Protein AF-A0A356KMZ0-F1 (afdb_monomer_lite)

Radius of gyration: 22.32 Å; chains: 1; bounding box: 74×31×69 Å

Structure (mmCIF, N/CA/C/O backbone):
data_AF-A0A356KMZ0-F1
#
_entry.id   AF-A0A356KMZ0-F1
#
loop_
_atom_site.group_PDB
_atom_site.id
_atom_site.type_symbol
_atom_site.label_atom_id
_atom_site.label_alt_id
_atom_site.label_comp_id
_atom_site.label_asym_id
_atom_site.label_entity_id
_atom_site.label_seq_id
_atom_site.pdbx_PDB_ins_code
_atom_site.Cartn_x
_atom_site.Cartn_y
_atom_site.Cartn_z
_atom_site.occupancy
_atom_site.B_iso_or_equiv
_atom_site.auth_seq_id
_atom_site.auth_comp_id
_atom_site.auth_asym_id
_atom_site.auth_atom_id
_atom_site.pdbx_PDB_model_num
ATOM 1 N N . MET A 1 1 ? -48.718 5.176 33.349 1.00 47.53 1 MET A N 1
ATOM 2 C CA . MET A 1 1 ? -47.571 4.365 32.893 1.00 47.53 1 MET A CA 1
ATOM 3 C C . MET A 1 1 ? -46.802 5.209 31.889 1.00 47.53 1 MET A C 1
ATOM 5 O O . MET A 1 1 ? -47.326 5.460 30.815 1.00 47.53 1 MET A O 1
ATOM 9 N N . GLN A 1 2 ? -45.650 5.761 32.278 1.00 50.28 2 GLN A N 1
ATOM 10 C CA . GLN A 1 2 ? -44.749 6.447 31.345 1.00 50.28 2 GLN A CA 1
ATOM 11 C C . GLN A 1 2 ? -44.045 5.371 30.519 1.00 50.28 2 GLN A C 1
ATOM 13 O O . GLN A 1 2 ? -43.411 4.485 31.086 1.00 50.28 2 GLN A O 1
ATOM 18 N N . GLY A 1 3 ? -44.226 5.404 29.199 1.00 49.16 3 GLY A N 1
ATOM 19 C CA . GLY A 1 3 ? -43.496 4.531 28.290 1.00 49.16 3 GLY A CA 1
ATOM 20 C C . GLY A 1 3 ? -42.032 4.945 28.280 1.00 49.16 3 GLY A C 1
ATOM 21 O O . GLY A 1 3 ? -41.705 6.044 27.836 1.00 49.16 3 GLY A O 1
ATOM 22 N N . SER A 1 4 ? -41.161 4.091 28.803 1.00 63.12 4 SER A N 1
ATOM 23 C CA . SER A 1 4 ? -39.720 4.262 28.666 1.00 63.12 4 SER A CA 1
ATOM 24 C C . SER A 1 4 ? -39.361 4.078 27.193 1.00 63.12 4 SER A C 1
ATOM 26 O O . SER A 1 4 ? -39.458 2.972 26.663 1.00 63.12 4 SER A O 1
ATOM 28 N N . ASN A 1 5 ? -38.978 5.159 26.517 1.00 61.22 5 ASN A N 1
ATOM 29 C CA . ASN A 1 5 ? -38.377 5.069 25.192 1.00 61.22 5 ASN A CA 1
ATOM 30 C C . ASN A 1 5 ? -36.976 4.474 25.351 1.00 61.22 5 ASN A C 1
ATOM 32 O O . ASN A 1 5 ? -36.076 5.123 25.882 1.00 61.22 5 ASN A O 1
ATOM 36 N N . PHE A 1 6 ? -36.793 3.233 24.909 1.00 59.88 6 PHE A N 1
ATOM 37 C CA . PHE A 1 6 ? -35.474 2.623 24.815 1.00 59.88 6 PHE A CA 1
ATOM 38 C C . PHE A 1 6 ? -34.784 3.157 23.559 1.00 59.88 6 PHE A C 1
ATOM 40 O O . PHE A 1 6 ? -35.252 2.931 22.443 1.00 59.88 6 PHE A O 1
ATOM 47 N N . ARG A 1 7 ? -33.675 3.880 23.735 1.00 63.09 7 ARG A N 1
ATOM 48 C CA . ARG A 1 7 ? -32.766 4.226 22.641 1.00 63.09 7 ARG A CA 1
ATOM 49 C C . ARG A 1 7 ? -31.729 3.113 22.543 1.00 63.09 7 ARG A C 1
ATOM 51 O O . ARG A 1 7 ? -30.975 2.899 23.485 1.00 63.09 7 ARG A O 1
ATOM 58 N N . VAL A 1 8 ? -31.727 2.386 21.431 1.00 63.72 8 VAL A N 1
ATOM 59 C CA . VAL A 1 8 ? -30.655 1.439 21.110 1.00 63.72 8 VAL A CA 1
ATOM 60 C C . VAL A 1 8 ? -29.561 2.234 20.409 1.00 63.72 8 VAL A C 1
ATOM 62 O O . VAL A 1 8 ? -29.777 2.733 19.306 1.00 63.72 8 VAL A O 1
ATOM 65 N N . GLU A 1 9 ? -28.414 2.395 21.059 1.00 68.88 9 GLU A N 1
ATOM 66 C CA . GLU A 1 9 ? -27.208 2.910 20.413 1.00 68.88 9 GLU A CA 1
ATOM 67 C C . GLU A 1 9 ? -26.403 1.715 19.903 1.00 68.88 9 GLU A C 1
ATOM 69 O O . GLU A 1 9 ? -26.068 0.805 20.660 1.00 68.88 9 GLU A O 1
ATOM 74 N N . VAL A 1 10 ? -26.180 1.672 18.590 1.00 79.25 10 VAL A N 1
ATOM 75 C CA . VAL A 1 10 ? -25.416 0.608 17.934 1.00 79.25 10 VAL A CA 1
ATOM 76 C C . VAL A 1 10 ? -23.978 1.086 17.802 1.00 79.25 10 VAL A C 1
ATOM 78 O O . VAL A 1 10 ? -23.729 2.116 17.175 1.00 79.25 10 VAL A O 1
ATOM 81 N N . ALA A 1 11 ? -23.051 0.341 18.400 1.00 86.81 11 ALA A N 1
ATOM 82 C CA . ALA A 1 1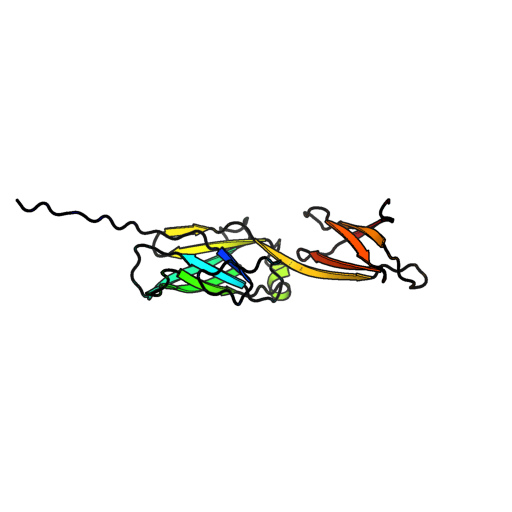1 ? -21.623 0.558 18.230 1.00 86.81 11 ALA A CA 1
ATOM 83 C C . ALA A 1 11 ? -21.159 0.027 16.863 1.00 86.81 11 ALA A C 1
ATOM 85 O O . ALA A 1 11 ? -21.610 -1.033 16.418 1.00 86.81 11 ALA A O 1
ATOM 86 N N . TYR A 1 12 ? -20.283 0.767 16.189 1.00 89.81 12 TYR A N 1
ATOM 87 C CA . TYR A 1 12 ? -19.812 0.450 14.842 1.00 89.81 12 TYR A CA 1
ATOM 88 C C . TYR A 1 12 ? -18.418 1.030 14.584 1.00 89.81 12 TYR A C 1
ATOM 90 O O . TYR A 1 12 ? -18.128 2.156 14.984 1.00 89.81 12 TYR A O 1
ATOM 98 N N . VAL A 1 13 ? -17.593 0.279 13.853 1.00 92.56 13 VAL A N 1
ATOM 99 C CA . VAL A 1 13 ? -16.314 0.731 13.291 1.00 92.56 13 VAL A CA 1
ATOM 100 C C . VAL A 1 13 ? -16.325 0.474 11.788 1.00 92.56 13 VAL A C 1
ATOM 102 O O . VAL A 1 13 ? -16.581 -0.648 11.344 1.00 92.56 13 VAL A O 1
ATOM 105 N N . ALA A 1 14 ? -16.103 1.522 10.998 1.00 93.38 14 ALA A N 1
ATOM 106 C CA . ALA A 1 14 ? -16.048 1.412 9.547 1.00 93.38 14 ALA A CA 1
ATOM 107 C C . ALA A 1 14 ? -14.786 0.671 9.078 1.00 93.38 14 ALA A C 1
ATOM 109 O O . ALA A 1 14 ? -13.798 0.606 9.804 1.00 93.38 14 ALA A O 1
ATOM 110 N N . PRO A 1 15 ? -14.777 0.082 7.873 1.00 95.50 15 PRO A N 1
ATOM 111 C CA . PRO A 1 15 ? -13.532 -0.313 7.222 1.00 95.50 15 PRO A CA 1
ATOM 112 C C . PRO A 1 15 ? -12.576 0.884 7.103 1.00 95.50 15 PRO A C 1
ATOM 114 O O . PRO A 1 15 ? -13.020 1.942 6.645 1.00 95.50 15 PRO A O 1
ATOM 117 N N . PRO A 1 16 ? -11.286 0.741 7.465 1.00 94.75 16 PRO A N 1
ATOM 118 C CA . PRO A 1 16 ? -10.328 1.821 7.295 1.00 94.75 16 PRO A CA 1
ATOM 119 C C . PRO A 1 16 ? -10.172 2.226 5.830 1.00 94.75 16 PRO A C 1
ATOM 121 O O . PRO A 1 16 ? -10.159 1.373 4.936 1.00 94.75 16 PRO A O 1
ATOM 124 N N . ARG A 1 17 ? -10.006 3.525 5.591 1.00 92.56 17 ARG A N 1
ATOM 125 C CA . ARG A 1 17 ? -9.655 4.112 4.295 1.00 92.56 17 ARG A CA 1
ATOM 126 C C . ARG A 1 17 ? -8.192 4.540 4.327 1.00 92.56 17 ARG A C 1
ATOM 128 O O . ARG A 1 17 ? -7.729 5.047 5.342 1.00 92.56 17 ARG A O 1
ATOM 135 N N . VAL A 1 18 ? -7.477 4.324 3.224 1.00 89.94 18 VAL A N 1
ATOM 136 C CA . VAL A 1 18 ? -6.047 4.648 3.091 1.00 89.94 18 VAL A CA 1
ATOM 137 C C . VAL A 1 18 ? -5.864 5.650 1.962 1.00 89.94 18 VAL A C 1
ATOM 139 O O . VAL A 1 18 ? -6.382 5.440 0.863 1.00 89.94 18 VAL A O 1
ATOM 142 N N . THR A 1 19 ? -5.170 6.748 2.244 1.00 88.38 19 THR A N 1
ATOM 143 C CA . THR A 1 19 ? -5.083 7.926 1.372 1.00 88.38 19 THR A CA 1
ATOM 144 C C . THR A 1 19 ? -3.685 8.554 1.475 1.00 88.38 19 THR A C 1
ATOM 146 O O . THR A 1 19 ? -2.939 8.257 2.409 1.00 88.38 19 THR A O 1
ATOM 149 N N . LEU A 1 20 ? -3.287 9.392 0.512 1.00 83.69 20 LEU A N 1
ATOM 150 C CA . LEU A 1 20 ? -2.024 10.141 0.595 1.00 83.69 20 LEU A CA 1
ATOM 151 C C . LEU A 1 20 ? -2.138 11.272 1.626 1.00 83.69 20 LEU A C 1
ATOM 153 O O . LEU A 1 20 ? -3.143 11.983 1.645 1.00 83.69 20 LEU A O 1
ATOM 157 N N . ALA A 1 21 ? -1.105 11.476 2.446 1.00 79.69 21 ALA A N 1
ATOM 158 C CA . ALA A 1 21 ? -1.036 12.625 3.344 1.00 79.69 21 ALA A CA 1
ATOM 159 C C . ALA A 1 21 ? -0.434 13.867 2.637 1.00 79.69 21 ALA A C 1
ATOM 161 O O . ALA A 1 21 ? 0.462 13.724 1.804 1.00 79.69 21 ALA A O 1
ATOM 162 N N . PRO A 1 22 ? -0.864 15.100 2.975 1.00 66.75 22 PRO A N 1
ATOM 163 C CA . PRO A 1 22 ? -1.917 15.426 3.932 1.00 66.75 22 PRO A CA 1
ATOM 164 C C . PRO A 1 22 ? -3.311 15.258 3.307 1.00 66.75 22 PRO A C 1
ATOM 166 O O . PRO A 1 22 ? -3.639 15.915 2.323 1.00 66.75 22 PRO A O 1
ATOM 169 N N . ALA A 1 23 ? -4.147 14.423 3.921 1.00 61.41 23 ALA A N 1
ATOM 170 C CA . ALA A 1 23 ? -5.588 14.399 3.690 1.00 61.41 23 ALA A CA 1
ATOM 171 C C . ALA A 1 23 ? -6.269 14.865 4.979 1.00 61.41 23 ALA A C 1
ATOM 173 O O . ALA A 1 23 ? -5.931 14.373 6.060 1.00 61.41 23 ALA A O 1
ATOM 174 N N . GLN A 1 24 ? -7.187 15.832 4.891 1.00 61.12 24 GLN A N 1
ATOM 175 C CA . GLN A 1 24 ? -8.007 16.190 6.046 1.00 61.12 24 GLN A CA 1
ATOM 176 C C . GLN A 1 24 ? -9.131 15.157 6.228 1.00 61.12 24 GLN A C 1
ATOM 178 O O . GLN A 1 24 ? -9.692 14.698 5.227 1.00 61.12 24 GLN A O 1
ATOM 183 N N . PRO A 1 25 ? -9.500 14.810 7.477 1.00 58.56 25 PRO A N 1
ATOM 184 C CA . PRO A 1 25 ? -10.629 13.923 7.739 1.00 58.56 25 PRO A CA 1
ATOM 185 C C . PRO A 1 25 ? -11.905 14.429 7.050 1.00 58.56 25 PRO A C 1
ATOM 187 O O . PRO A 1 25 ? -12.346 15.553 7.292 1.00 58.56 25 PRO A O 1
ATOM 190 N N . GLY A 1 26 ? -12.503 13.600 6.192 1.00 58.97 26 GLY A N 1
ATOM 191 C CA . GLY A 1 26 ? -13.744 13.926 5.476 1.00 58.97 26 GLY A CA 1
ATOM 192 C C . GLY A 1 26 ? -13.583 14.632 4.122 1.00 58.97 26 GLY A C 1
ATOM 193 O O . GLY A 1 26 ? -14.594 14.897 3.468 1.00 58.97 26 GLY A O 1
ATOM 194 N N . GLU A 1 27 ? -12.359 14.903 3.661 1.00 62.38 27 GLU A N 1
ATOM 195 C CA . GLU A 1 27 ? -12.114 15.317 2.275 1.00 62.38 27 GLU A CA 1
ATOM 196 C C . GLU A 1 27 ? -12.049 14.108 1.331 1.00 62.38 27 GLU A C 1
ATOM 198 O O . GLU A 1 27 ? -11.730 12.987 1.730 1.00 62.38 27 GLU A O 1
ATOM 203 N N . ASN A 1 28 ? -12.352 14.326 0.044 1.00 58.25 28 ASN A N 1
ATOM 204 C CA . ASN A 1 28 ? -12.105 13.289 -0.954 1.00 58.25 28 ASN A CA 1
ATOM 205 C C . ASN A 1 28 ? -10.601 12.990 -0.974 1.00 58.25 28 ASN A C 1
ATOM 207 O O . ASN A 1 28 ? -9.810 13.926 -1.118 1.00 58.25 28 ASN A O 1
ATOM 211 N N . PRO A 1 29 ? -10.198 11.717 -0.863 1.00 57.59 29 PRO A N 1
ATOM 212 C CA . PRO A 1 29 ? -8.792 11.376 -0.824 1.00 57.59 29 PRO A CA 1
ATOM 213 C C . PRO A 1 29 ? -8.095 11.814 -2.112 1.00 57.59 29 PRO A C 1
ATOM 215 O O . PRO A 1 29 ? -8.705 11.731 -3.186 1.00 57.59 29 PRO A O 1
ATOM 218 N N . PRO A 1 30 ? -6.820 12.235 -2.045 1.00 58.47 30 PRO A N 1
ATOM 219 C CA . PRO A 1 30 ? -6.036 12.454 -3.247 1.00 58.47 30 PRO A CA 1
ATOM 220 C C . PRO A 1 30 ? -6.038 11.163 -4.070 1.00 58.47 30 PRO A C 1
ATOM 222 O O . PRO A 1 30 ? -5.585 10.117 -3.607 1.00 58.47 30 PRO 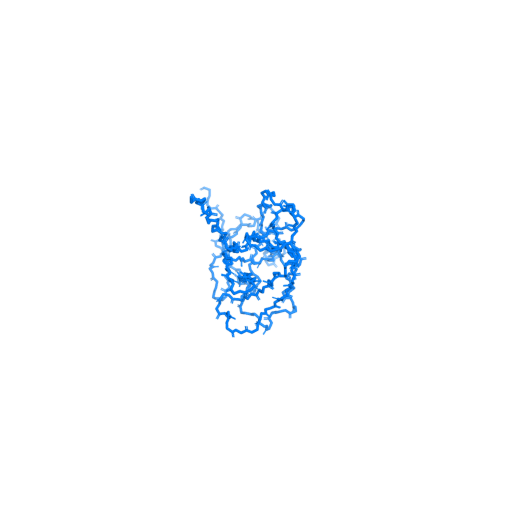A O 1
ATOM 225 N N . THR A 1 31 ? -6.582 11.208 -5.285 1.00 60.81 31 THR A N 1
ATOM 226 C CA . THR A 1 31 ? -6.463 10.105 -6.243 1.00 60.81 31 THR A CA 1
ATOM 227 C C . THR A 1 31 ? -5.046 10.112 -6.797 1.00 60.81 31 THR A C 1
ATOM 229 O O . THR A 1 31 ? -4.733 10.901 -7.687 1.00 60.81 31 THR A O 1
ATOM 232 N N . GLY A 1 32 ? -4.195 9.254 -6.249 1.00 78.00 32 GLY A N 1
ATOM 233 C CA . GLY A 1 32 ? -2.821 9.041 -6.683 1.00 78.00 32 GLY A CA 1
ATOM 234 C C . GLY A 1 32 ? -2.346 7.648 -6.286 1.00 78.00 32 GLY A C 1
ATOM 235 O O . GLY A 1 32 ? -2.960 6.994 -5.440 1.00 78.00 32 GLY A O 1
ATOM 236 N N . ASP A 1 33 ? -1.274 7.192 -6.925 1.00 89.50 33 ASP A N 1
ATOM 237 C CA . ASP A 1 33 ? -0.588 5.973 -6.505 1.00 89.50 33 ASP A CA 1
ATOM 238 C C . ASP A 1 33 ? -0.041 6.158 -5.084 1.00 89.50 33 ASP A C 1
ATOM 240 O O . ASP A 1 33 ? 0.474 7.222 -4.750 1.00 89.50 33 ASP A O 1
ATOM 244 N N . LEU A 1 34 ? -0.133 5.122 -4.251 1.00 93.88 34 LEU A N 1
ATOM 245 C CA . LEU A 1 34 ? 0.487 5.126 -2.927 1.00 93.88 34 LEU A CA 1
ATOM 246 C C . LEU A 1 34 ? 1.961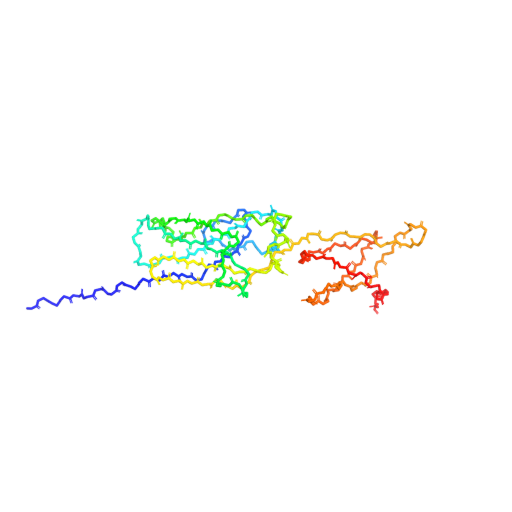 4.771 -3.097 1.00 93.88 34 LEU A C 1
ATOM 248 O O . LEU A 1 34 ? 2.260 3.670 -3.564 1.00 93.88 34 LEU A O 1
ATOM 252 N N . LEU A 1 35 ? 2.878 5.672 -2.747 1.00 93.75 35 LEU A N 1
ATOM 253 C CA . LEU A 1 35 ? 4.302 5.479 -3.020 1.00 93.75 35 LEU A CA 1
ATOM 254 C C . LEU A 1 35 ? 5.113 5.114 -1.770 1.00 93.75 35 LEU A C 1
ATOM 256 O O . LEU A 1 35 ? 4.819 5.533 -0.652 1.00 93.75 35 LEU A O 1
ATOM 260 N N . VAL A 1 36 ? 6.162 4.309 -1.962 1.00 94.25 36 VAL A N 1
ATOM 261 C CA . VAL A 1 36 ? 7.153 3.998 -0.922 1.00 94.25 36 VAL A CA 1
ATOM 262 C C . VAL A 1 36 ? 7.769 5.298 -0.407 1.00 94.25 36 VAL A C 1
ATOM 264 O O . VAL A 1 36 ? 8.176 6.154 -1.188 1.00 94.25 36 VAL A O 1
ATOM 267 N N . GLY A 1 37 ? 7.883 5.426 0.916 1.00 92.81 37 GLY A N 1
ATOM 268 C CA . GLY A 1 37 ? 8.461 6.609 1.555 1.00 92.81 37 GLY A CA 1
ATOM 269 C C . GLY A 1 37 ? 7.528 7.821 1.636 1.00 92.81 37 GLY A C 1
ATOM 270 O O . GLY A 1 37 ? 7.873 8.776 2.332 1.00 92.81 37 GLY A O 1
ATOM 271 N N . GLU A 1 38 ? 6.348 7.781 1.012 1.00 93.00 38 GLU A N 1
ATOM 272 C CA . GLU A 1 38 ? 5.335 8.821 1.184 1.00 93.00 38 GLU A CA 1
ATOM 273 C C . GLU A 1 38 ? 4.448 8.527 2.404 1.00 93.00 38 GLU A C 1
ATOM 275 O O . GLU A 1 38 ? 4.083 7.369 2.645 1.00 93.00 38 GLU A O 1
ATOM 280 N N . PRO A 1 39 ? 4.120 9.550 3.215 1.00 93.75 39 PRO A N 1
ATOM 281 C CA . PRO A 1 39 ? 3.216 9.382 4.340 1.00 93.75 39 PRO A CA 1
ATOM 282 C C . PRO A 1 39 ? 1.797 9.095 3.843 1.00 93.75 39 PRO A C 1
ATOM 284 O O . PRO A 1 39 ? 1.248 9.800 2.993 1.00 93.75 39 PRO A O 1
ATOM 287 N N . LEU A 1 40 ? 1.195 8.051 4.404 1.00 93.19 40 LEU A N 1
ATOM 288 C CA . LEU A 1 40 ? -0.186 7.662 4.166 1.00 93.19 40 LEU A CA 1
ATOM 289 C C . LEU A 1 40 ? -1.031 8.037 5.374 1.00 93.19 40 LEU A C 1
ATOM 291 O O . LEU A 1 40 ? -0.635 7.795 6.513 1.00 93.19 40 LEU A O 1
ATOM 295 N N . MET A 1 41 ? -2.221 8.563 5.120 1.00 93.25 41 MET A N 1
ATOM 296 C CA . MET A 1 41 ? -3.246 8.720 6.136 1.00 93.25 41 MET A CA 1
ATOM 297 C C . MET A 1 41 ? -4.138 7.479 6.129 1.00 93.25 41 MET A C 1
ATOM 299 O O . MET A 1 41 ? -4.624 7.054 5.078 1.00 93.25 41 MET A O 1
ATOM 303 N N . ILE A 1 42 ? -4.348 6.887 7.301 1.00 94.06 42 ILE A N 1
ATOM 304 C CA . ILE A 1 42 ? -5.271 5.770 7.490 1.00 94.06 42 ILE A CA 1
ATOM 305 C C . ILE A 1 42 ? -6.342 6.219 8.466 1.00 94.06 42 ILE A C 1
ATOM 307 O O . ILE A 1 42 ? -6.039 6.520 9.617 1.00 94.06 42 ILE A O 1
ATOM 311 N N . GLU A 1 43 ? -7.590 6.236 8.017 1.00 93.31 43 GLU A N 1
ATOM 312 C CA . GLU A 1 43 ? -8.716 6.751 8.792 1.00 93.31 43 GLU A CA 1
ATOM 313 C C . GLU A 1 43 ? -9.859 5.742 8.906 1.00 93.31 43 GLU A C 1
ATOM 315 O O . GLU A 1 43 ? -10.078 4.919 8.019 1.00 93.31 43 GLU A O 1
ATOM 320 N N . THR A 1 44 ? -10.622 5.813 9.992 1.00 93.44 44 THR A N 1
ATOM 321 C CA . THR A 1 44 ? -11.870 5.064 10.158 1.00 93.44 44 THR A CA 1
ATOM 322 C C . THR A 1 44 ? -12.903 5.877 10.919 1.00 93.44 44 THR A C 1
ATOM 324 O O . THR A 1 44 ? -12.573 6.576 11.873 1.00 93.44 44 THR A O 1
ATOM 327 N N . ASP A 1 45 ? -14.171 5.709 10.553 1.00 92.19 45 ASP A N 1
ATOM 328 C CA . ASP A 1 45 ? -15.294 6.263 11.306 1.00 92.19 45 ASP A CA 1
ATOM 329 C C . ASP A 1 45 ? -15.678 5.310 12.447 1.00 92.19 45 ASP A C 1
ATOM 331 O O . ASP A 1 45 ? -15.771 4.092 12.249 1.00 92.19 45 ASP A O 1
ATOM 335 N N . VAL A 1 46 ? -15.926 5.858 13.638 1.00 91.44 46 VAL A N 1
ATOM 336 C CA . VAL A 1 46 ? -16.334 5.107 14.833 1.00 91.44 46 VAL A CA 1
ATOM 337 C C . VAL A 1 46 ? -17.606 5.714 15.419 1.00 91.44 46 VAL A C 1
ATOM 339 O O . VAL A 1 46 ? -17.664 6.890 15.768 1.00 91.44 46 VAL A O 1
ATOM 342 N N . LEU A 1 47 ? -18.658 4.907 15.548 1.00 88.94 47 LEU A N 1
ATOM 343 C CA . LEU A 1 47 ? -19.961 5.331 16.061 1.00 88.94 47 LEU A CA 1
ATOM 344 C C . LEU A 1 47 ? -20.330 4.549 17.320 1.00 88.94 47 LEU A C 1
ATOM 346 O O . LEU A 1 47 ? -20.045 3.362 17.421 1.00 88.94 47 LEU A O 1
ATOM 350 N N . GLY A 1 48 ? -21.018 5.205 18.259 1.00 85.81 48 GLY A N 1
ATOM 351 C CA . GLY A 1 48 ? -21.510 4.561 19.485 1.00 85.81 48 GLY A CA 1
ATOM 352 C C . GLY A 1 48 ? -20.430 4.280 20.537 1.00 85.81 48 GLY A C 1
ATOM 353 O O . GLY A 1 48 ? -20.681 3.510 21.458 1.00 85.81 48 GLY A O 1
ATOM 354 N N . HIS A 1 49 ? -19.261 4.912 20.405 1.00 86.38 49 HIS A N 1
ATOM 355 C CA . HIS A 1 49 ? -18.144 4.846 21.346 1.00 86.38 49 HIS A CA 1
ATOM 356 C C . HIS A 1 49 ? -17.913 6.216 22.014 1.00 86.38 49 HIS A C 1
ATOM 358 O O . HIS A 1 49 ? -18.123 7.245 21.361 1.00 86.38 49 HIS A O 1
ATOM 364 N N . PRO A 1 50 ? -17.541 6.268 23.309 1.00 86.38 50 PRO A N 1
ATOM 365 C CA . PRO A 1 50 ? -17.193 7.508 23.996 1.00 86.38 50 PRO A CA 1
ATOM 366 C C . PRO A 1 50 ? -15.999 8.222 23.356 1.00 86.38 50 PRO A C 1
ATOM 368 O O . PRO A 1 50 ? -15.050 7.591 22.906 1.00 86.38 50 PRO A O 1
ATOM 371 N N . VAL A 1 51 ? -16.024 9.557 23.401 1.00 88.12 51 VAL A N 1
ATOM 372 C CA . VAL A 1 51 ? -14.878 10.405 23.039 1.00 88.12 51 VAL A CA 1
ATOM 373 C C . VAL A 1 51 ? -13.659 10.026 23.886 1.00 88.12 51 VAL A C 1
ATOM 375 O O . VAL A 1 51 ? -13.784 9.738 25.078 1.00 88.12 51 VAL A O 1
ATOM 378 N N . GLY A 1 52 ? -12.476 10.047 23.271 1.00 88.75 52 GLY A N 1
ATOM 379 C CA . GLY A 1 52 ? -11.223 9.594 23.870 1.00 88.75 52 GLY A CA 1
ATOM 380 C C . GLY A 1 52 ? -11.012 8.076 23.875 1.00 88.75 52 GLY A C 1
ATOM 381 O O . GLY A 1 52 ? -9.989 7.629 24.394 1.00 88.75 52 GLY A O 1
ATOM 382 N N . GLU A 1 53 ? -11.922 7.272 23.313 1.00 91.19 53 GLU A N 1
ATOM 383 C CA . GLU A 1 53 ? -11.684 5.835 23.182 1.00 91.19 53 GLU A CA 1
ATOM 384 C C . GLU A 1 53 ? -10.564 5.548 22.175 1.00 91.19 53 GLU A C 1
ATOM 386 O O . GLU A 1 53 ? -10.453 6.172 21.118 1.00 91.19 53 GLU A O 1
ATOM 391 N N . SER A 1 54 ? -9.716 4.590 22.541 1.00 94.56 54 SER A N 1
ATOM 392 C CA . SER A 1 54 ? -8.570 4.148 21.758 1.00 94.56 54 SER A CA 1
ATOM 393 C C . SER A 1 54 ? -9.005 3.215 20.631 1.00 94.56 54 SER A C 1
ATOM 395 O O . SER A 1 54 ? -9.649 2.194 20.877 1.00 94.56 54 SER A O 1
ATOM 397 N N . VAL A 1 55 ? -8.566 3.518 19.413 1.00 96.00 55 VAL A N 1
ATOM 398 C CA . VAL A 1 55 ? -8.719 2.668 18.230 1.00 96.00 55 VAL A CA 1
ATOM 399 C C . VAL A 1 55 ? -7.343 2.174 17.810 1.00 96.00 55 VAL A C 1
ATOM 401 O O . VAL A 1 55 ? -6.442 2.966 17.533 1.00 96.00 55 VAL A O 1
ATOM 404 N N . GLU A 1 56 ? -7.174 0.858 17.772 1.00 97.88 56 GLU A N 1
ATOM 405 C CA . GLU A 1 56 ? -5.956 0.215 17.287 1.00 97.88 56 GLU A CA 1
ATOM 406 C C . GLU A 1 56 ? -6.022 0.057 15.771 1.00 97.88 56 GLU A C 1
ATOM 408 O O . GLU A 1 56 ? -6.999 -0.470 15.242 1.00 97.88 56 GLU A O 1
ATOM 413 N N . PHE A 1 57 ? -4.953 0.446 15.089 1.00 98.25 57 PHE A N 1
ATOM 414 C CA . PHE A 1 57 ? -4.741 0.205 13.669 1.00 98.25 57 PHE A CA 1
ATOM 415 C C . PHE A 1 57 ? -3.562 -0.742 13.509 1.00 98.25 57 PHE A C 1
ATOM 417 O O . PHE A 1 57 ? -2.494 -0.519 14.079 1.00 98.25 57 PHE A O 1
ATOM 424 N N . MET A 1 58 ? -3.745 -1.795 12.723 1.00 98.19 58 MET A N 1
ATOM 425 C CA . MET A 1 58 ? -2.725 -2.806 12.465 1.00 98.19 58 MET A CA 1
ATOM 426 C C . MET A 1 58 ? -2.639 -3.081 10.969 1.00 98.19 58 MET A C 1
ATOM 428 O O . MET A 1 58 ? -3.660 -3.253 10.306 1.00 98.19 58 MET A O 1
ATOM 432 N N . ILE A 1 59 ? -1.426 -3.147 10.433 1.00 97.75 59 ILE A N 1
ATOM 433 C CA . ILE A 1 59 ? -1.187 -3.304 8.997 1.00 97.75 59 ILE A CA 1
ATOM 434 C C . ILE A 1 59 ? -0.546 -4.658 8.729 1.00 97.75 59 ILE A C 1
ATOM 436 O O . ILE A 1 59 ? 0.452 -5.015 9.356 1.00 97.75 59 ILE A O 1
ATOM 440 N N . PHE A 1 60 ? -1.106 -5.401 7.778 1.00 97.38 60 PHE A N 1
ATOM 441 C CA . PHE A 1 60 ? -0.692 -6.765 7.450 1.00 97.38 60 PHE A CA 1
ATOM 442 C C . PHE A 1 60 ? -0.543 -6.963 5.946 1.00 97.38 60 PHE A C 1
ATOM 444 O O . PHE A 1 60 ? -1.203 -6.289 5.156 1.00 97.38 60 PHE A O 1
ATOM 451 N N . GLU A 1 61 ? 0.228 -7.977 5.546 1.00 95.25 61 GLU A N 1
ATOM 452 C CA . GLU A 1 61 ? -0.008 -8.612 4.247 1.00 95.25 61 GLU A CA 1
ATOM 453 C C . GLU A 1 61 ? -1.339 -9.390 4.307 1.00 95.25 61 GLU A C 1
ATOM 455 O O . GLU A 1 61 ? -1.570 -10.106 5.287 1.00 95.25 61 GLU A O 1
ATOM 460 N N . PRO A 1 62 ? -2.196 -9.343 3.267 1.00 93.94 62 PRO A N 1
ATOM 461 C CA . PRO A 1 62 ? -3.515 -9.985 3.288 1.00 93.94 62 PRO A CA 1
ATOM 462 C C . PRO A 1 62 ? -3.489 -11.475 3.662 1.00 93.94 62 PRO A C 1
ATOM 464 O O . PRO A 1 62 ? -4.396 -11.977 4.319 1.00 93.94 62 PRO A O 1
ATOM 467 N N . CYS A 1 63 ? -2.431 -12.192 3.270 1.00 90.81 63 CYS A N 1
ATOM 468 C CA . CYS A 1 63 ? -2.282 -13.625 3.541 1.00 90.81 63 CYS A CA 1
ATOM 469 C C . CYS A 1 63 ? -1.683 -13.941 4.928 1.00 90.81 63 CYS A C 1
ATOM 471 O O . CYS A 1 63 ? -1.571 -15.113 5.281 1.00 90.81 63 CYS A O 1
ATOM 473 N N . LYS A 1 64 ? -1.305 -12.924 5.714 1.00 94.06 64 LYS A N 1
ATOM 474 C CA . LYS A 1 64 ? -0.591 -13.046 6.998 1.00 94.06 64 LYS A CA 1
ATOM 475 C C . LYS A 1 64 ? -1.321 -12.374 8.167 1.00 94.06 64 LYS A C 1
ATOM 477 O O . LYS A 1 64 ? -0.706 -11.991 9.152 1.00 94.06 64 LYS A O 1
ATOM 482 N N . LEU A 1 65 ? -2.651 -12.276 8.101 1.00 93.81 65 LEU A N 1
ATOM 483 C CA . LEU A 1 65 ? -3.488 -11.707 9.175 1.00 93.81 65 LEU A CA 1
ATOM 484 C C . LEU A 1 65 ? -3.372 -12.430 10.534 1.00 93.81 65 LEU A C 1
ATOM 486 O O . LEU A 1 65 ? -3.826 -11.912 11.547 1.00 93.81 65 LEU A O 1
ATOM 490 N N . HIS A 1 66 ? -2.812 -13.640 10.551 1.00 91.94 66 HIS A N 1
ATOM 491 C CA . HIS A 1 66 ? -2.591 -14.445 11.754 1.00 91.94 66 HIS A CA 1
ATOM 492 C C . HIS A 1 66 ? -1.182 -14.274 12.350 1.00 91.94 66 HIS A C 1
ATOM 494 O O . HIS A 1 66 ? -0.895 -14.850 13.398 1.00 91.94 66 HIS A O 1
ATOM 500 N N . GLU A 1 67 ? -0.300 -13.533 11.677 1.00 94.44 67 GLU A N 1
ATOM 501 C CA . GLU A 1 67 ? 1.054 -13.230 12.141 1.00 94.44 67 GLU A CA 1
ATOM 502 C C . GLU A 1 67 ? 1.089 -11.884 12.885 1.00 94.44 67 GLU A C 1
ATOM 504 O O . GLU A 1 67 ? 0.062 -11.235 13.084 1.00 94.44 67 GLU A O 1
ATOM 509 N N . SER A 1 68 ? 2.276 -11.451 13.315 1.00 95.19 68 SER A N 1
ATOM 510 C CA . SER A 1 68 ? 2.457 -10.099 13.848 1.00 95.19 68 SER A CA 1
ATOM 511 C C . SER A 1 68 ? 2.247 -9.047 12.751 1.00 95.19 68 SER A C 1
ATOM 513 O O . SER A 1 68 ? 2.696 -9.253 11.620 1.00 95.19 68 SER A O 1
ATOM 515 N N . PRO A 1 69 ? 1.626 -7.899 13.071 1.00 96.62 69 PRO A N 1
ATOM 516 C CA . PRO A 1 69 ? 1.479 -6.815 12.112 1.00 96.62 69 PRO A CA 1
ATOM 517 C C . PRO A 1 69 ? 2.837 -6.240 11.706 1.00 96.62 69 PRO A C 1
ATOM 519 O O . PRO A 1 69 ? 3.787 -6.201 12.490 1.00 96.62 69 PRO A O 1
ATOM 522 N N . ILE A 1 70 ? 2.902 -5.745 10.472 1.00 95.38 70 ILE A N 1
ATOM 523 C CA . ILE A 1 70 ? 4.043 -4.993 9.935 1.00 95.38 70 ILE A CA 1
ATOM 524 C C . ILE A 1 70 ? 4.185 -3.671 10.689 1.00 95.38 70 ILE A C 1
ATOM 526 O O . ILE A 1 70 ? 5.293 -3.212 10.964 1.00 95.38 70 ILE A O 1
ATOM 530 N N . HIS A 1 71 ? 3.046 -3.064 11.016 1.00 96.50 71 HIS A N 1
ATOM 531 C CA . HIS A 1 71 ? 2.959 -1.821 11.755 1.00 96.50 71 HIS A CA 1
ATOM 532 C C . HIS A 1 71 ? 1.700 -1.811 12.618 1.00 96.50 71 HIS A C 1
ATOM 534 O O . HIS A 1 71 ? 0.656 -2.309 12.193 1.00 96.50 71 HIS A O 1
ATOM 540 N N . SER A 1 72 ? 1.807 -1.205 13.797 1.00 97.25 72 SER A N 1
ATOM 541 C CA . SER A 1 72 ? 0.675 -0.929 14.672 1.00 97.25 72 SER A CA 1
ATOM 542 C C . SER A 1 72 ? 0.769 0.493 15.192 1.00 97.25 72 SER A C 1
ATOM 544 O O . SER A 1 72 ? 1.847 0.929 15.597 1.00 97.25 72 SER A O 1
ATOM 546 N N . ALA A 1 73 ? -0.368 1.172 15.247 1.00 97.25 73 ALA A N 1
ATOM 547 C CA . ALA A 1 73 ? -0.502 2.456 15.911 1.00 97.25 73 ALA A CA 1
ATOM 548 C C . ALA A 1 73 ? -1.879 2.572 16.565 1.00 97.25 73 ALA A C 1
ATOM 550 O O . ALA A 1 73 ? -2.766 1.736 16.373 1.00 97.25 73 ALA A O 1
ATOM 551 N N . THR A 1 74 ? -2.045 3.621 17.356 1.00 96.44 74 THR A N 1
ATOM 552 C CA . THR A 1 74 ? -3.279 3.904 18.076 1.00 96.44 74 THR A CA 1
ATOM 553 C C . THR A 1 74 ? -3.680 5.339 17.805 1.00 96.44 74 THR A C 1
ATOM 555 O O . THR A 1 74 ? -2.851 6.239 17.927 1.00 96.44 74 THR A O 1
ATOM 558 N N . GLY A 1 75 ? -4.948 5.543 17.469 1.00 93.31 75 GLY A N 1
ATOM 559 C CA . GLY A 1 75 ? -5.577 6.857 17.477 1.00 93.31 75 GLY A CA 1
ATOM 560 C C . GLY A 1 75 ? -6.679 6.917 18.532 1.00 93.31 75 GLY A C 1
ATOM 561 O O . GLY A 1 75 ? -7.049 5.899 19.120 1.00 93.31 75 GLY A O 1
ATOM 562 N N . THR A 1 76 ? -7.216 8.106 18.776 1.00 91.69 76 THR A N 1
ATOM 563 C CA . THR A 1 76 ? -8.309 8.319 19.733 1.00 91.69 76 THR A CA 1
ATOM 564 C C . THR A 1 76 ? -9.498 8.974 19.055 1.00 91.69 76 THR A C 1
ATOM 566 O O . THR A 1 76 ? -9.313 9.866 18.234 1.00 91.69 76 THR A O 1
ATOM 569 N N . THR A 1 77 ? -10.716 8.567 19.410 1.00 86.44 77 THR A N 1
ATOM 570 C CA . THR A 1 77 ? -11.945 9.200 18.904 1.00 86.44 77 THR A CA 1
ATOM 571 C C . THR A 1 77 ? -12.045 10.650 19.363 1.00 86.44 77 THR A C 1
ATOM 573 O O . THR A 1 77 ? -12.012 10.916 20.568 1.00 86.44 77 THR A O 1
ATOM 576 N N . GLU A 1 78 ? -12.228 11.566 18.417 1.00 80.50 78 GLU A N 1
ATOM 577 C CA . GLU A 1 78 ? -12.418 12.994 18.676 1.00 80.50 78 GLU A CA 1
ATOM 578 C C . GLU A 1 78 ? -13.902 13.389 18.588 1.00 80.50 78 GLU A C 1
ATOM 580 O O . GLU A 1 78 ? -14.695 12.763 17.879 1.00 80.50 78 GLU A O 1
ATOM 585 N N . GLU A 1 79 ? -14.292 14.421 19.342 1.00 68.25 79 GLU A N 1
ATOM 586 C CA . GLU A 1 79 ? -15.696 14.813 19.550 1.00 68.25 79 GLU A CA 1
ATOM 587 C C . GLU A 1 79 ? -16.388 15.312 18.269 1.00 68.25 79 GLU A C 1
ATOM 589 O O . GLU A 1 79 ? -17.574 15.044 18.066 1.00 68.25 79 GLU A O 1
ATOM 594 N N . GLU A 1 80 ? -15.655 15.997 17.386 1.00 63.56 80 GLU A N 1
ATOM 595 C CA . GLU A 1 80 ? -16.233 16.698 16.231 1.00 63.56 80 GLU A CA 1
ATOM 596 C C . GLU A 1 80 ? -16.397 15.815 14.988 1.00 63.56 80 GLU A C 1
ATOM 598 O O . GLU A 1 80 ? -17.386 15.942 14.265 1.00 63.56 80 GLU A O 1
ATOM 603 N N . THR A 1 81 ? -15.457 14.905 14.733 1.00 63.56 81 THR A N 1
ATOM 604 C CA . THR A 1 81 ? -15.397 14.154 13.469 1.00 63.56 81 THR A CA 1
ATOM 605 C C . THR A 1 81 ? -15.958 12.745 13.593 1.00 63.56 81 THR A C 1
ATOM 607 O O . THR A 1 81 ? -16.408 12.184 12.595 1.00 63.56 81 THR A O 1
ATOM 610 N N . ARG A 1 82 ? -15.922 12.148 14.799 1.00 72.00 82 ARG A N 1
ATOM 611 C CA . ARG A 1 82 ? -16.099 10.695 15.016 1.00 72.00 82 ARG A CA 1
ATOM 612 C C . ARG A 1 82 ? -15.167 9.821 14.159 1.00 72.00 82 ARG A C 1
ATOM 614 O O . ARG A 1 82 ? -15.332 8.602 14.122 1.00 72.00 82 ARG A O 1
ATOM 621 N N . GLY A 1 83 ? -14.200 10.438 13.488 1.00 84.44 83 GLY A N 1
ATOM 622 C CA . GLY A 1 83 ? -13.157 9.794 12.719 1.00 84.44 83 GLY A CA 1
ATOM 623 C C . GLY A 1 83 ? -11.921 9.643 13.588 1.00 84.44 83 GLY A C 1
ATOM 624 O O . GLY A 1 83 ? -11.643 10.478 14.449 1.00 84.44 83 GLY A O 1
ATOM 625 N N . VAL A 1 84 ? -11.182 8.567 13.368 1.00 91.00 84 VAL A N 1
ATOM 626 C CA . VAL A 1 84 ? -9.855 8.371 13.944 1.00 91.00 84 VAL A CA 1
ATOM 627 C C . VAL A 1 84 ? -8.885 8.164 12.809 1.00 91.00 84 VAL A C 1
ATOM 629 O O . VAL A 1 84 ? -9.169 7.381 11.906 1.00 91.00 84 VAL A O 1
ATOM 632 N N . ALA A 1 85 ? -7.756 8.856 12.868 1.00 91.94 85 ALA A N 1
ATOM 633 C CA . ALA A 1 85 ? -6.745 8.839 11.834 1.00 91.94 85 ALA A CA 1
ATOM 634 C C . ALA A 1 85 ? -5.360 8.564 12.429 1.00 91.94 85 ALA A C 1
ATOM 636 O O . ALA A 1 85 ? -5.048 9.004 13.537 1.00 91.94 85 ALA A O 1
ATOM 637 N N . ILE A 1 86 ? -4.535 7.835 11.684 1.00 94.19 86 ILE A N 1
ATOM 638 C CA . ILE A 1 86 ? -3.107 7.658 11.947 1.00 94.19 8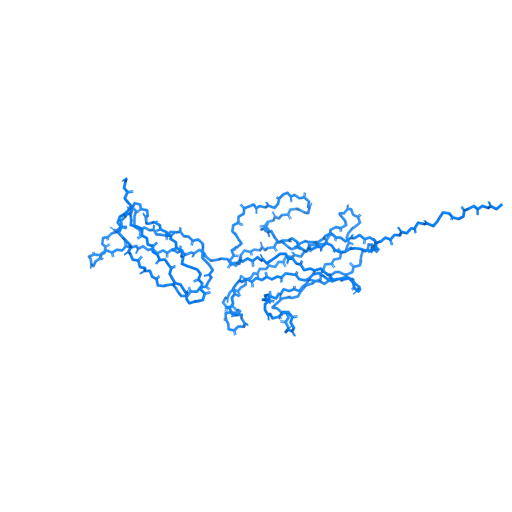6 ILE A CA 1
ATOM 639 C C . ILE A 1 86 ? -2.317 7.960 10.674 1.00 94.19 86 ILE A C 1
ATOM 641 O O . ILE A 1 86 ? -2.823 7.802 9.562 1.00 94.19 86 ILE A O 1
ATOM 645 N N . GLU A 1 87 ? -1.052 8.319 10.843 1.00 94.88 87 GLU A N 1
ATOM 646 C CA . GLU A 1 87 ? -0.105 8.429 9.738 1.00 94.88 87 GLU A CA 1
ATOM 647 C C . GLU A 1 87 ? 0.805 7.195 9.701 1.00 94.88 87 GLU A C 1
ATOM 649 O O . GLU A 1 87 ? 1.279 6.728 10.740 1.00 94.88 87 GLU A O 1
ATOM 654 N N . TRP A 1 88 ? 1.064 6.668 8.505 1.00 95.38 88 TRP A N 1
ATOM 655 C CA . TRP A 1 88 ? 2.001 5.572 8.289 1.00 95.38 88 TRP A CA 1
ATOM 656 C C . TRP A 1 88 ? 2.827 5.772 7.020 1.00 95.38 88 TRP A C 1
ATOM 658 O O . TRP A 1 88 ? 2.281 5.953 5.937 1.00 95.38 88 TRP A O 1
ATOM 668 N N . THR A 1 89 ? 4.147 5.641 7.137 1.00 95.88 89 THR A N 1
ATOM 669 C CA . THR A 1 89 ? 5.070 5.638 5.996 1.00 95.88 89 THR A CA 1
ATOM 670 C C . THR A 1 89 ? 5.660 4.247 5.821 1.00 95.88 89 THR A C 1
ATOM 672 O O . THR A 1 89 ? 6.309 3.716 6.729 1.00 95.88 89 THR A O 1
ATOM 675 N N . TYR A 1 90 ? 5.472 3.648 4.645 1.00 95.44 90 TYR A N 1
ATOM 676 C CA . TYR A 1 90 ? 6.068 2.350 4.347 1.00 95.44 90 TYR A CA 1
ATOM 677 C C . TYR A 1 90 ? 7.516 2.494 3.872 1.00 95.44 90 TYR A C 1
ATOM 679 O O . TYR A 1 90 ? 7.791 3.074 2.822 1.00 95.44 90 TYR A O 1
ATOM 687 N N . ASP A 1 91 ? 8.434 1.901 4.634 1.00 93.44 91 ASP A N 1
ATOM 688 C CA . ASP A 1 91 ? 9.836 1.729 4.260 1.00 93.44 91 ASP A CA 1
ATOM 689 C C . ASP A 1 91 ? 10.046 0.321 3.682 1.00 93.44 91 ASP A C 1
ATOM 691 O O . ASP A 1 91 ? 10.096 -0.675 4.415 1.00 93.44 91 ASP A O 1
ATOM 695 N N . HIS A 1 92 ? 10.166 0.234 2.355 1.00 91.62 92 HIS A N 1
ATOM 696 C CA . HIS A 1 92 ? 10.420 -1.034 1.674 1.00 91.62 92 HIS A CA 1
ATOM 697 C C . HIS A 1 92 ? 11.782 -1.630 2.061 1.00 91.62 92 HIS A C 1
ATOM 699 O O . HIS A 1 92 ? 11.873 -2.831 2.315 1.00 91.62 92 HIS A O 1
ATOM 705 N N . ALA A 1 93 ? 12.836 -0.817 2.182 1.00 90.31 93 ALA A N 1
ATOM 706 C CA . ALA A 1 93 ? 14.185 -1.303 2.471 1.00 90.31 93 ALA A CA 1
ATOM 707 C C . ALA A 1 93 ? 14.269 -1.981 3.848 1.00 90.31 93 ALA A C 1
ATOM 709 O O . ALA A 1 93 ? 14.925 -3.017 3.980 1.00 90.31 93 ALA A O 1
ATOM 710 N N . ALA A 1 94 ? 13.559 -1.448 4.846 1.00 91.31 94 ALA A N 1
ATOM 711 C CA . ALA A 1 94 ? 13.479 -2.023 6.189 1.00 91.31 94 ALA A CA 1
ATOM 712 C C . ALA A 1 94 ? 12.598 -3.286 6.290 1.00 91.31 94 ALA A C 1
ATOM 714 O O . ALA A 1 94 ? 12.686 -4.028 7.278 1.00 91.31 94 ALA A O 1
ATOM 715 N N . ASN A 1 95 ? 11.732 -3.533 5.300 1.00 90.94 95 ASN A N 1
ATOM 716 C CA . ASN A 1 95 ? 10.717 -4.590 5.346 1.00 90.94 95 ASN A CA 1
ATOM 717 C C . ASN A 1 95 ? 10.836 -5.650 4.244 1.00 90.94 95 ASN A C 1
ATOM 719 O O . ASN A 1 95 ? 10.143 -6.662 4.337 1.00 90.94 95 ASN A O 1
ATOM 723 N N . LYS A 1 96 ? 11.720 -5.480 3.253 1.00 88.25 96 LYS A N 1
ATOM 724 C CA . LYS A 1 96 ? 11.882 -6.384 2.098 1.00 88.25 96 LYS A CA 1
ATOM 725 C C . LYS A 1 96 ? 12.086 -7.863 2.457 1.00 88.25 96 LYS A C 1
ATOM 727 O O . LYS A 1 96 ? 11.675 -8.729 1.699 1.00 88.25 96 LYS A O 1
ATOM 732 N N . ASP A 1 97 ? 12.678 -8.149 3.619 1.00 88.81 97 ASP A N 1
ATOM 733 C CA . ASP A 1 97 ? 12.930 -9.522 4.088 1.00 88.81 97 ASP A CA 1
ATOM 734 C C . ASP A 1 97 ? 11.793 -10.075 4.972 1.00 88.81 97 ASP A C 1
ATOM 736 O O . ASP A 1 97 ? 11.776 -11.257 5.314 1.00 88.81 97 ASP A O 1
ATOM 740 N N . LYS A 1 98 ? 10.843 -9.220 5.373 1.00 86.56 98 LYS A N 1
ATOM 741 C CA . LYS A 1 98 ? 9.700 -9.562 6.239 1.00 86.56 98 LYS A CA 1
ATOM 742 C C . LYS A 1 98 ? 8.415 -9.744 5.442 1.00 86.56 98 LYS A C 1
ATOM 744 O O . LYS A 1 98 ? 7.564 -10.556 5.816 1.00 86.56 98 LYS A O 1
ATOM 749 N N . VAL A 1 99 ? 8.274 -8.991 4.353 1.00 89.88 99 VAL A N 1
ATOM 750 C CA . VAL A 1 99 ? 7.097 -9.038 3.491 1.00 89.88 99 VAL A CA 1
ATOM 751 C C . VAL A 1 99 ? 7.373 -9.817 2.211 1.00 89.88 99 VAL A C 1
ATOM 753 O O . VAL A 1 99 ? 8.487 -9.844 1.703 1.00 89.88 99 VAL A O 1
ATOM 756 N N . THR A 1 100 ? 6.346 -10.469 1.681 1.00 88.62 100 THR A N 1
ATOM 757 C CA . THR A 1 100 ? 6.400 -11.166 0.386 1.00 88.62 100 THR A CA 1
ATOM 758 C C . THR A 1 100 ? 5.848 -10.331 -0.767 1.00 88.62 100 THR A C 1
ATOM 760 O O . THR A 1 100 ? 6.039 -10.677 -1.933 1.00 88.62 100 THR A O 1
ATOM 763 N N . SER A 1 101 ? 5.147 -9.248 -0.444 1.00 89.06 101 SER A N 1
ATOM 764 C CA . SER A 1 101 ? 4.515 -8.318 -1.368 1.00 89.06 101 SER A CA 1
ATOM 765 C C . SER A 1 101 ? 4.375 -6.936 -0.726 1.00 89.06 101 SER A C 1
ATOM 767 O O . SER A 1 101 ? 4.464 -6.792 0.491 1.00 89.06 101 SER A O 1
ATOM 769 N N . THR A 1 102 ? 4.110 -5.922 -1.546 1.00 92.50 102 THR A N 1
ATOM 770 C CA . THR A 1 102 ? 3.800 -4.552 -1.102 1.00 92.50 102 THR A CA 1
ATOM 771 C C . THR A 1 102 ? 2.303 -4.259 -1.123 1.00 92.50 102 THR A C 1
ATOM 773 O O . THR A 1 102 ? 1.879 -3.111 -1.238 1.00 92.50 102 THR A O 1
ATOM 776 N N . ARG A 1 103 ? 1.493 -5.319 -1.035 1.00 94.19 103 ARG A N 1
ATOM 777 C CA . ARG A 1 103 ? 0.044 -5.231 -0.913 1.00 94.19 103 ARG A CA 1
ATOM 778 C C . ARG A 1 103 ? -0.338 -5.464 0.537 1.00 94.19 103 ARG A C 1
ATOM 780 O O . ARG A 1 103 ? 0.063 -6.465 1.129 1.00 94.19 103 ARG A O 1
ATOM 787 N N . PHE A 1 104 ? -1.142 -4.566 1.078 1.00 96.62 104 PHE A N 1
ATOM 788 C CA . PHE A 1 104 ? -1.469 -4.519 2.492 1.00 96.62 104 PHE A CA 1
ATOM 789 C C . PHE A 1 104 ? -2.973 -4.419 2.718 1.00 96.62 104 PHE A C 1
ATOM 791 O O . PHE A 1 104 ? -3.740 -4.078 1.819 1.00 96.62 104 PHE A O 1
ATOM 798 N N . VAL A 1 105 ? -3.380 -4.735 3.940 1.00 97.56 105 VAL A N 1
ATOM 799 C CA . VAL A 1 105 ? -4.695 -4.422 4.504 1.00 97.56 105 VAL A CA 1
ATOM 800 C C . VAL A 1 105 ? -4.489 -3.766 5.859 1.00 97.56 105 VAL A C 1
ATOM 802 O O . VAL A 1 105 ? -3.540 -4.098 6.575 1.00 97.56 105 VAL A O 1
ATOM 805 N N . CYS A 1 106 ? -5.385 -2.853 6.216 1.00 98.06 106 CYS A N 1
ATOM 806 C CA . CYS A 1 106 ? -5.438 -2.272 7.545 1.00 98.06 106 CYS A CA 1
ATOM 807 C C . CYS A 1 106 ? -6.615 -2.861 8.323 1.00 98.06 106 CYS A C 1
ATOM 809 O O . CYS A 1 106 ? -7.736 -2.934 7.822 1.00 98.06 106 CYS A O 1
ATOM 811 N N . VAL A 1 107 ? -6.349 -3.276 9.554 1.00 98.19 107 VAL A N 1
ATOM 812 C CA . VAL A 1 107 ? -7.342 -3.723 10.523 1.00 98.19 107 VAL A CA 1
ATOM 813 C C . VAL A 1 107 ? -7.513 -2.619 11.556 1.00 98.19 107 VAL A C 1
ATOM 815 O O . VAL A 1 107 ? -6.540 -2.277 12.227 1.00 98.19 107 VAL A O 1
ATOM 818 N N . ALA A 1 108 ? -8.733 -2.102 11.707 1.00 97.88 108 ALA A N 1
ATOM 819 C CA . ALA A 1 108 ? -9.087 -1.236 12.827 1.00 97.88 108 ALA A CA 1
ATOM 820 C C . ALA A 1 108 ? -9.850 -2.029 13.886 1.00 97.88 108 ALA A C 1
ATOM 822 O O . ALA A 1 108 ? -10.739 -2.828 13.570 1.00 97.88 108 ALA A O 1
ATOM 823 N N . ARG A 1 109 ? -9.508 -1.806 15.154 1.00 97.31 109 ARG A N 1
ATOM 824 C CA . ARG A 1 109 ? -10.151 -2.446 16.301 1.00 97.31 109 ARG A CA 1
ATOM 825 C C . ARG A 1 109 ? -10.487 -1.423 17.376 1.00 97.31 109 ARG A C 1
ATOM 827 O O . ARG A 1 109 ? -9.642 -0.628 17.774 1.00 97.31 109 ARG A O 1
ATOM 834 N N . VAL A 1 110 ? -11.710 -1.514 17.886 1.00 94.44 110 VAL A N 1
ATOM 835 C CA . VAL A 1 110 ? -12.192 -0.746 19.039 1.00 94.44 110 VAL A CA 1
ATOM 836 C C . VAL A 1 110 ? -13.057 -1.659 19.908 1.00 94.44 110 VAL A C 1
ATOM 838 O O . VAL A 1 110 ? -14.037 -2.251 19.447 1.00 94.44 110 VAL A O 1
ATOM 841 N N . GLY A 1 111 ? -12.642 -1.875 21.157 1.00 89.56 111 GLY A N 1
ATOM 842 C CA . GLY A 1 111 ? -13.246 -2.884 22.030 1.00 89.56 111 GLY A CA 1
ATOM 843 C C . GLY A 1 111 ? -13.292 -4.277 21.380 1.00 89.56 111 GLY A C 1
ATOM 844 O O . GLY A 1 111 ? -12.260 -4.877 21.084 1.00 89.56 111 GLY A O 1
ATOM 845 N N . THR A 1 112 ? -14.502 -4.805 21.166 1.00 91.31 112 THR A N 1
ATOM 846 C CA . THR A 1 112 ? -14.729 -6.112 20.509 1.00 91.31 112 THR A CA 1
ATOM 847 C C . THR A 1 112 ? -15.012 -6.006 19.011 1.00 91.31 112 THR A C 1
ATOM 849 O O . THR A 1 112 ? -15.110 -7.029 18.332 1.00 91.31 112 THR A O 1
ATOM 852 N N . LEU A 1 113 ? -15.149 -4.788 18.484 1.00 94.88 113 LEU A N 1
ATOM 853 C CA . LEU A 1 113 ? -15.430 -4.558 17.077 1.00 94.88 113 LEU A CA 1
ATOM 854 C C . LEU A 1 113 ? -14.133 -4.556 16.279 1.00 94.88 113 LEU A C 1
ATOM 856 O O . LEU A 1 113 ? -13.093 -4.072 16.727 1.00 94.88 113 LEU A O 1
ATOM 860 N N . THR A 1 114 ? -14.186 -5.123 15.082 1.00 96.56 114 THR A N 1
ATOM 861 C CA . THR A 1 114 ? -13.054 -5.163 14.160 1.00 96.56 114 THR A CA 1
ATOM 862 C C . THR A 1 114 ? -13.564 -4.986 12.741 1.00 96.56 114 THR A C 1
ATOM 864 O O . THR A 1 114 ? -14.556 -5.604 12.353 1.00 96.56 114 THR A O 1
ATOM 867 N N . SER A 1 115 ? -12.864 -4.168 11.971 1.00 97.31 115 SER A N 1
ATOM 868 C CA . SER A 1 115 ? -13.091 -3.961 10.546 1.00 97.31 115 SER A CA 1
ATOM 869 C C . SER A 1 115 ? -11.770 -4.089 9.790 1.00 97.31 115 SER A C 1
ATOM 871 O O . SER A 1 115 ? -10.687 -3.972 10.366 1.00 97.31 115 SER A O 1
ATOM 873 N N . ILE A 1 116 ? -11.858 -4.379 8.494 1.00 97.44 116 ILE A N 1
ATOM 874 C CA . ILE A 1 116 ? -10.700 -4.581 7.620 1.00 97.44 116 ILE A CA 1
ATOM 875 C C . ILE A 1 116 ? -10.908 -3.733 6.372 1.00 97.44 116 ILE A C 1
ATOM 877 O O . ILE A 1 116 ? -12.010 -3.719 5.825 1.00 97.44 116 ILE A O 1
ATOM 881 N N . SER A 1 117 ? -9.869 -3.021 5.946 1.00 97.56 117 SER A N 1
ATOM 882 C CA . SER A 1 117 ? -9.887 -2.212 4.732 1.00 97.56 117 SER A CA 1
ATOM 883 C C . SER A 1 117 ? -9.961 -3.088 3.482 1.00 97.56 117 SER A C 1
ATOM 885 O O . SER A 1 117 ? -9.601 -4.269 3.497 1.00 97.56 117 SER A O 1
ATOM 887 N N . GLU A 1 118 ? -10.307 -2.472 2.355 1.00 95.00 118 GLU A N 1
ATOM 888 C CA . GLU A 1 118 ? -9.931 -3.045 1.064 1.00 95.00 118 GLU A CA 1
ATOM 889 C C . GLU A 1 118 ? -8.397 -3.155 0.963 1.00 95.00 118 GLU A C 1
ATOM 891 O O . GLU A 1 118 ? -7.675 -2.342 1.563 1.00 95.00 118 GLU A O 1
ATOM 896 N N . PRO A 1 119 ? -7.860 -4.147 0.229 1.00 95.00 119 PRO A N 1
ATOM 897 C CA . PRO A 1 119 ? -6.428 -4.235 0.017 1.00 95.00 119 PRO A CA 1
ATOM 898 C C . PRO A 1 119 ? -5.916 -3.054 -0.808 1.00 95.00 119 PRO A C 1
ATOM 900 O O . PRO A 1 119 ? -6.466 -2.753 -1.865 1.00 95.00 119 PRO A O 1
ATOM 903 N N . PHE A 1 120 ? -4.797 -2.477 -0.392 1.00 94.31 120 PHE A N 1
ATOM 904 C CA . PHE A 1 120 ? -4.113 -1.397 -1.097 1.00 94.31 120 PHE A CA 1
ATOM 905 C C . PHE A 1 120 ? -2.676 -1.815 -1.426 1.00 94.31 120 PHE A C 1
ATOM 907 O O . PHE A 1 120 ? -2.110 -2.678 -0.757 1.00 94.31 120 PHE A O 1
ATOM 914 N N . GLU A 1 121 ? -2.096 -1.268 -2.492 1.00 93.81 121 GLU A N 1
ATOM 915 C CA . GLU A 1 121 ? -0.738 -1.608 -2.932 1.00 93.81 121 GLU A CA 1
ATOM 916 C C . GLU A 1 121 ? 0.138 -0.360 -2.926 1.00 93.81 121 GLU A C 1
ATOM 918 O O . GLU A 1 121 ? -0.289 0.697 -3.385 1.00 93.81 121 GLU A O 1
ATOM 923 N N . ILE A 1 122 ? 1.347 -0.498 -2.382 1.00 94.38 122 ILE A N 1
ATOM 924 C CA . ILE A 1 122 ? 2.361 0.553 -2.376 1.00 94.38 122 ILE A CA 1
ATOM 925 C C . ILE A 1 122 ? 3.346 0.288 -3.515 1.00 94.38 122 ILE A C 1
ATOM 927 O O . ILE A 1 122 ? 3.860 -0.830 -3.671 1.00 94.38 122 ILE A O 1
ATOM 931 N N . LEU A 1 123 ? 3.583 1.325 -4.312 1.00 94.44 123 LEU A N 1
ATOM 932 C CA . LEU A 1 123 ? 4.398 1.324 -5.519 1.00 94.44 123 LEU A CA 1
ATOM 933 C C . LEU A 1 123 ? 5.684 2.131 -5.311 1.00 94.44 123 LEU A C 1
ATOM 935 O O . LEU A 1 123 ? 5.798 2.944 -4.403 1.00 94.44 123 LEU A O 1
ATOM 939 N N . GLU A 1 124 ? 6.665 1.920 -6.171 1.00 92.62 124 GLU A N 1
ATOM 940 C CA . GLU A 1 124 ? 7.903 2.685 -6.234 1.00 92.62 124 GLU A CA 1
ATOM 941 C C . GLU A 1 124 ? 8.071 3.240 -7.656 1.00 92.62 124 GLU A C 1
ATOM 943 O O . GLU A 1 124 ? 7.767 2.529 -8.626 1.00 92.62 124 GLU A O 1
ATOM 948 N N . PRO A 1 125 ? 8.543 4.490 -7.812 1.00 92.62 125 PRO A N 1
ATOM 949 C CA . PRO A 1 125 ? 8.864 5.035 -9.121 1.00 92.62 125 PRO A CA 1
ATOM 950 C C . PRO A 1 125 ? 9.948 4.202 -9.806 1.00 92.62 125 PRO A C 1
ATOM 952 O O . PRO A 1 125 ? 11.102 4.162 -9.382 1.00 92.62 125 PRO A O 1
ATOM 955 N N . PHE A 1 126 ? 9.592 3.560 -10.912 1.00 93.31 126 PHE A N 1
ATOM 956 C CA . PHE A 1 126 ? 10.538 2.873 -11.774 1.00 93.31 126 PHE A CA 1
ATOM 957 C C . PHE A 1 126 ? 10.929 3.792 -12.925 1.00 93.31 126 PHE A C 1
ATOM 959 O O . PHE A 1 126 ? 10.084 4.228 -13.709 1.00 93.31 126 PHE A O 1
ATOM 966 N N . THR A 1 127 ? 12.229 4.062 -13.039 1.00 94.25 127 THR A N 1
ATOM 967 C CA . THR A 1 127 ? 12.803 4.835 -14.142 1.00 94.25 127 THR A CA 1
ATOM 968 C C . THR A 1 127 ? 13.908 4.045 -14.821 1.00 94.25 127 THR A C 1
ATOM 970 O O . THR A 1 127 ? 14.860 3.608 -14.173 1.00 94.25 127 THR A O 1
ATOM 973 N N . HIS A 1 128 ? 13.815 3.891 -16.140 1.00 95.06 128 HIS A N 1
ATOM 974 C CA . HIS A 1 128 ? 14.865 3.251 -16.928 1.00 95.06 128 HIS A CA 1
ATOM 975 C C . HIS A 1 128 ? 14.985 3.870 -18.320 1.00 95.06 128 HIS A C 1
ATOM 977 O O . HIS A 1 128 ? 13.976 4.132 -18.966 1.00 95.06 128 HIS A O 1
ATOM 983 N N . THR A 1 129 ? 16.207 4.061 -18.817 1.00 96.06 129 THR A N 1
ATOM 984 C CA . THR A 1 129 ? 16.449 4.575 -20.173 1.00 96.06 129 THR A CA 1
ATOM 985 C C . THR A 1 129 ? 16.870 3.440 -21.095 1.00 96.06 129 THR A C 1
ATOM 987 O O . THR A 1 129 ? 17.918 2.828 -20.903 1.00 96.06 129 THR A O 1
ATOM 990 N N . LEU A 1 130 ? 16.070 3.177 -22.126 1.00 94.56 130 LEU A N 1
ATOM 991 C CA . LEU A 1 130 ? 16.410 2.235 -23.183 1.00 94.56 130 LEU A CA 1
ATOM 992 C C . LEU A 1 130 ? 17.460 2.846 -24.106 1.00 94.56 130 LEU A C 1
ATOM 994 O O . LEU A 1 130 ? 17.244 3.907 -24.694 1.00 94.56 130 LEU A O 1
ATOM 998 N N . GLN A 1 131 ? 18.568 2.136 -24.286 1.00 95.25 131 GLN A N 1
ATOM 999 C CA . GLN A 1 131 ? 19.645 2.526 -25.188 1.00 95.25 131 GLN A CA 1
ATOM 1000 C C . GLN A 1 131 ? 20.060 1.344 -26.063 1.00 95.25 131 GLN A C 1
ATOM 1002 O O . GLN A 1 131 ? 19.935 0.183 -25.671 1.00 95.25 131 GLN A O 1
ATOM 1007 N N . ASN A 1 132 ? 20.546 1.633 -27.269 1.00 92.75 132 ASN A N 1
ATOM 1008 C CA . ASN A 1 132 ? 21.209 0.631 -28.097 1.00 92.75 132 ASN A CA 1
ATOM 1009 C C . ASN A 1 132 ? 22.639 0.353 -27.581 1.00 92.75 132 ASN A C 1
ATOM 1011 O O . ASN A 1 132 ? 23.116 0.981 -26.638 1.00 92.75 132 ASN A O 1
ATOM 1015 N N . SER A 1 133 ? 23.360 -0.557 -28.237 1.00 95.19 133 SER A N 1
ATOM 1016 C CA . SER A 1 133 ? 24.752 -0.892 -27.890 1.00 95.19 133 SER A CA 1
ATOM 1017 C C . SER A 1 133 ? 25.745 0.271 -28.024 1.00 95.19 133 SER A C 1
ATOM 1019 O O . SER A 1 133 ? 26.869 0.164 -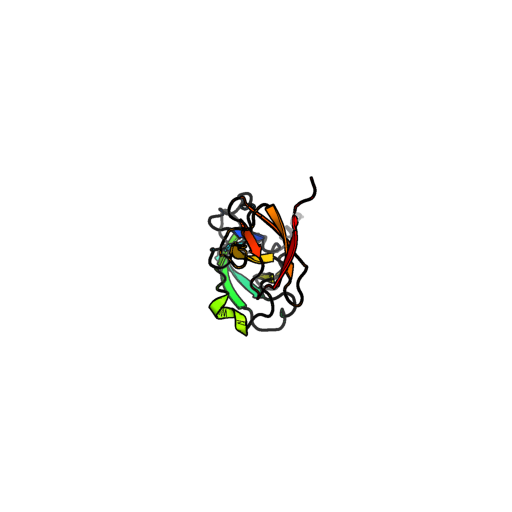27.548 1.00 95.19 133 SER A O 1
ATOM 1021 N N . GLU A 1 134 ? 25.354 1.362 -28.684 1.00 95.12 134 GLU A N 1
ATOM 1022 C CA . GLU A 1 134 ? 26.157 2.578 -28.866 1.00 95.12 134 GLU A CA 1
ATOM 1023 C C . GLU A 1 134 ? 25.811 3.661 -27.825 1.00 95.12 134 GLU A C 1
ATOM 1025 O O . GLU A 1 134 ? 26.363 4.758 -27.874 1.00 95.12 134 GLU A O 1
ATOM 1030 N N . GLY A 1 135 ? 24.884 3.385 -26.898 1.00 93.69 135 GLY A N 1
ATOM 1031 C CA . GLY A 1 135 ? 24.404 4.346 -25.900 1.00 93.69 135 GLY A CA 1
ATOM 1032 C C . GLY A 1 135 ? 23.363 5.340 -26.427 1.00 93.69 135 GLY A C 1
ATOM 1033 O O . GLY A 1 135 ? 22.969 6.260 -25.711 1.00 93.69 135 GLY A O 1
ATOM 1034 N N . LYS A 1 136 ? 22.887 5.183 -27.669 1.00 95.06 136 LYS A N 1
ATOM 1035 C CA . LYS A 1 136 ? 21.848 6.046 -28.241 1.00 95.06 136 LYS A CA 1
ATOM 1036 C C . LYS A 1 136 ? 20.469 5.652 -27.695 1.00 95.06 136 LYS A C 1
ATOM 1038 O O . LYS A 1 136 ? 20.133 4.466 -27.757 1.00 95.06 136 LYS A O 1
ATOM 1043 N N . PRO A 1 137 ? 19.644 6.616 -27.244 1.00 95.69 137 PRO A N 1
ATOM 1044 C CA . PRO A 1 137 ? 18.291 6.342 -26.786 1.00 95.69 137 PRO A CA 1
ATOM 1045 C C . PRO A 1 137 ? 17.405 5.645 -27.817 1.00 95.69 137 PRO A C 1
ATOM 1047 O O . PRO A 1 137 ? 17.496 5.908 -29.021 1.00 95.69 137 PRO A O 1
ATOM 1050 N N . LEU A 1 138 ? 16.512 4.789 -27.323 1.00 94.06 138 LEU A N 1
ATOM 1051 C CA . LEU A 1 138 ? 15.525 4.056 -28.108 1.00 94.06 138 LEU A CA 1
ATOM 1052 C C . LEU A 1 138 ? 14.100 4.540 -27.779 1.00 94.06 138 LEU A C 1
ATOM 1054 O O . LEU A 1 138 ? 13.456 3.996 -26.874 1.00 94.06 138 LEU A O 1
ATOM 1058 N N . PRO A 1 139 ? 13.596 5.561 -28.493 1.00 95.38 139 PRO A N 1
ATOM 1059 C CA . PRO A 1 139 ? 12.300 6.159 -28.202 1.00 95.38 139 PRO A CA 1
ATOM 1060 C C . PRO A 1 13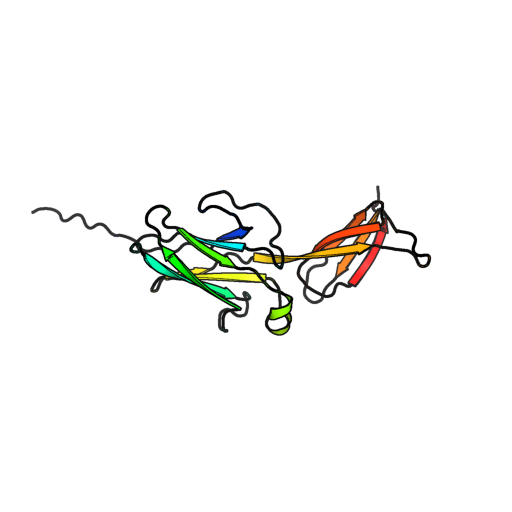9 ? 11.121 5.366 -28.772 1.00 95.38 139 PRO A C 1
ATOM 1062 O O . PRO A 1 139 ? 11.269 4.626 -29.748 1.00 95.38 139 PRO A O 1
ATOM 1065 N N . ASN A 1 140 ? 9.928 5.595 -28.212 1.00 94.31 140 ASN A N 1
ATOM 1066 C CA . ASN A 1 140 ? 8.642 5.064 -28.682 1.00 94.31 140 ASN A CA 1
ATOM 1067 C C . ASN A 1 140 ? 8.595 3.531 -28.812 1.00 94.31 140 ASN A C 1
ATOM 1069 O O . ASN A 1 140 ? 7.876 2.977 -29.655 1.00 94.31 140 ASN A O 1
ATOM 1073 N N . LEU A 1 141 ? 9.371 2.829 -27.984 1.00 95.00 141 LEU A N 1
ATOM 1074 C CA . LEU A 1 141 ? 9.353 1.377 -27.915 1.00 95.00 141 LEU A CA 1
ATOM 1075 C C . LEU A 1 141 ? 8.394 0.925 -26.828 1.00 95.00 141 LEU A C 1
ATOM 1077 O O . LEU A 1 141 ? 8.473 1.350 -25.677 1.00 95.00 141 LEU A O 1
ATOM 1081 N N . ARG A 1 142 ? 7.506 0.005 -27.196 1.00 95.50 142 ARG A N 1
ATOM 1082 C CA . ARG A 1 142 ? 6.678 -0.704 -26.235 1.00 95.50 142 ARG A CA 1
ATOM 1083 C C . ARG A 1 142 ? 7.538 -1.747 -25.533 1.00 95.50 142 ARG A C 1
ATOM 1085 O O . ARG A 1 142 ? 8.192 -2.565 -26.183 1.00 95.50 142 ARG A O 1
ATOM 1092 N N . VAL A 1 143 ? 7.481 -1.754 -24.212 1.00 95.31 143 VAL A N 1
ATOM 1093 C CA . VAL A 1 143 ? 8.143 -2.746 -23.371 1.00 95.31 143 VAL A CA 1
ATOM 1094 C C . VAL A 1 143 ? 7.141 -3.480 -22.503 1.00 95.31 143 VAL A C 1
ATOM 1096 O O . VAL A 1 143 ? 6.048 -2.989 -22.213 1.00 95.31 143 VAL A O 1
ATOM 1099 N N . LYS A 1 144 ? 7.539 -4.671 -22.081 1.00 96.12 144 LYS A N 1
ATOM 1100 C CA . LYS A 1 144 ? 6.835 -5.498 -21.120 1.00 96.12 144 LYS A CA 1
ATOM 1101 C C . LYS A 1 144 ? 7.740 -5.708 -19.913 1.00 96.12 144 LYS A C 1
ATOM 1103 O O . LYS A 1 144 ? 8.837 -6.240 -20.047 1.00 96.12 144 LYS A O 1
ATOM 1108 N N . LEU A 1 145 ? 7.271 -5.265 -18.757 1.00 95.81 145 LEU A N 1
ATOM 1109 C CA . LEU A 1 145 ? 7.940 -5.369 -17.470 1.00 95.81 145 LEU A CA 1
ATOM 1110 C C . LEU A 1 145 ? 7.388 -6.603 -16.761 1.00 95.81 145 LEU A C 1
ATOM 1112 O O . LEU A 1 145 ? 6.180 -6.699 -16.529 1.00 95.81 145 LEU A O 1
ATOM 1116 N N . ARG A 1 146 ? 8.265 -7.564 -16.462 1.00 94.19 146 ARG A N 1
ATOM 1117 C CA . ARG A 1 146 ? 7.894 -8.842 -15.846 1.00 94.19 146 ARG A CA 1
ATOM 1118 C C . ARG A 1 146 ? 8.600 -9.016 -14.510 1.00 94.19 146 ARG A C 1
ATOM 1120 O O . ARG A 1 146 ? 9.823 -8.929 -14.463 1.00 94.19 146 ARG A O 1
ATOM 1127 N N . ALA A 1 147 ? 7.850 -9.348 -13.467 1.00 91.06 147 ALA A N 1
ATOM 1128 C CA . ALA A 1 147 ? 8.390 -9.726 -12.165 1.00 91.06 147 ALA A CA 1
ATOM 1129 C C . ALA A 1 147 ? 7.777 -11.061 -11.700 1.00 91.06 147 ALA A C 1
ATOM 1131 O O . ALA A 1 147 ? 6.624 -11.360 -12.034 1.00 91.06 147 ALA A O 1
ATOM 1132 N N . PRO A 1 148 ? 8.513 -11.890 -10.936 1.00 82.81 148 PRO A N 1
ATOM 1133 C CA . PRO A 1 148 ? 7.980 -13.140 -10.403 1.00 82.81 148 PRO A CA 1
ATOM 1134 C C . PRO A 1 148 ? 6.683 -12.924 -9.615 1.00 82.81 148 PRO A C 1
ATOM 1136 O O . PRO A 1 148 ? 6.604 -12.033 -8.774 1.00 82.81 148 PRO A O 1
ATOM 1139 N N . ARG A 1 149 ? 5.679 -13.782 -9.850 1.00 76.81 149 ARG A N 1
ATOM 1140 C CA . ARG A 1 149 ? 4.376 -13.772 -9.149 1.00 76.81 149 ARG A CA 1
ATOM 1141 C C . ARG A 1 149 ? 3.569 -12.471 -9.302 1.00 76.81 149 ARG A C 1
ATOM 1143 O O . ARG A 1 149 ? 2.652 -12.240 -8.519 1.00 76.81 149 ARG A O 1
ATOM 1150 N N . ARG A 1 150 ? 3.874 -11.645 -10.306 1.00 80.81 150 ARG A N 1
ATOM 1151 C CA . ARG A 1 150 ? 3.138 -10.413 -10.620 1.00 80.81 150 ARG A CA 1
ATOM 1152 C C . ARG A 1 150 ? 2.585 -10.452 -12.039 1.00 80.81 150 ARG A C 1
ATOM 1154 O O . ARG A 1 150 ? 3.040 -11.229 -12.877 1.00 80.81 150 ARG A O 1
ATOM 1161 N N . ASN A 1 151 ? 1.581 -9.616 -12.285 1.00 86.88 151 ASN A N 1
ATOM 1162 C CA . ASN A 1 151 ? 1.066 -9.407 -13.629 1.00 86.88 151 ASN A CA 1
ATOM 1163 C C . ASN A 1 151 ? 2.088 -8.639 -14.464 1.00 86.88 151 ASN A C 1
ATOM 1165 O O . ASN A 1 151 ? 2.803 -7.776 -13.956 1.00 86.88 151 ASN A O 1
ATOM 1169 N N . ASP A 1 152 ? 2.119 -8.940 -15.755 1.00 91.56 152 ASP A N 1
ATOM 1170 C CA . ASP A 1 152 ? 2.959 -8.213 -16.689 1.00 91.56 152 ASP A CA 1
ATOM 1171 C C . ASP A 1 152 ? 2.433 -6.786 -16.885 1.00 91.56 152 ASP A C 1
ATOM 1173 O O . ASP A 1 152 ? 1.241 -6.584 -17.133 1.00 91.56 152 ASP A O 1
ATOM 1177 N N . ILE A 1 153 ? 3.332 -5.806 -16.848 1.00 93.00 153 ILE A N 1
ATOM 1178 C CA . ILE A 1 153 ? 2.996 -4.391 -17.037 1.00 93.00 153 ILE A CA 1
ATOM 1179 C C . ILE A 1 153 ? 3.560 -3.932 -18.379 1.00 93.00 153 ILE A C 1
ATOM 1181 O O . ILE A 1 153 ? 4.694 -4.241 -18.733 1.00 93.00 153 ILE A O 1
ATOM 1185 N N . THR A 1 154 ? 2.753 -3.231 -19.174 1.00 94.56 154 THR A N 1
ATOM 1186 C CA . THR A 1 154 ? 3.215 -2.636 -20.434 1.00 94.56 154 THR A CA 1
ATOM 1187 C C . THR A 1 154 ? 3.537 -1.168 -20.205 1.00 94.56 154 THR A C 1
ATOM 1189 O O . THR A 1 154 ? 2.706 -0.445 -19.667 1.00 94.56 154 THR A O 1
ATOM 1192 N N . ALA A 1 155 ? 4.700 -0.729 -20.676 1.00 94.62 155 ALA A N 1
ATOM 1193 C CA . ALA A 1 155 ? 5.083 0.678 -20.705 1.00 94.62 155 ALA A CA 1
ATOM 1194 C C . ALA A 1 155 ? 5.619 1.053 -22.093 1.00 94.62 155 ALA A C 1
ATOM 1196 O O . ALA A 1 155 ? 5.846 0.187 -22.945 1.00 94.62 155 ALA A O 1
ATOM 1197 N N . VAL A 1 156 ? 5.790 2.349 -22.336 1.00 95.38 156 VAL A N 1
ATOM 1198 C CA . VAL A 1 156 ? 6.310 2.885 -23.597 1.00 95.38 156 VAL A CA 1
ATOM 1199 C C . VAL A 1 156 ? 7.419 3.868 -23.265 1.00 95.38 156 VAL A C 1
ATOM 1201 O O . VAL A 1 156 ? 7.246 4.686 -22.367 1.00 95.38 156 VAL A O 1
ATOM 1204 N N . SER A 1 157 ? 8.546 3.772 -23.969 1.00 95.75 157 SER A N 1
ATOM 1205 C CA . SER A 1 157 ? 9.614 4.756 -23.829 1.00 95.75 157 SER A CA 1
ATOM 1206 C C . SER A 1 157 ? 9.253 6.081 -24.505 1.00 95.75 157 SER A C 1
ATOM 1208 O O . SER A 1 157 ? 8.690 6.094 -25.602 1.00 95.75 157 SER A O 1
ATOM 1210 N N . ASP A 1 158 ? 9.595 7.196 -23.869 1.00 94.62 158 ASP A N 1
ATOM 1211 C CA . ASP A 1 158 ? 9.379 8.545 -24.394 1.00 94.62 158 ASP A CA 1
ATOM 1212 C C . ASP A 1 158 ? 10.366 8.914 -25.525 1.00 94.62 158 ASP A C 1
ATOM 1214 O O . ASP A 1 158 ? 11.089 8.067 -26.058 1.00 94.62 158 ASP A O 1
ATOM 1218 N N . SER A 1 159 ? 10.411 10.193 -25.916 1.00 93.94 159 SER A N 1
ATOM 1219 C CA . SER A 1 159 ? 11.332 10.701 -26.945 1.00 93.94 159 SER A CA 1
ATOM 1220 C C . SER A 1 159 ? 12.817 10.583 -26.584 1.00 93.94 159 SER A C 1
ATOM 1222 O O . SER A 1 159 ? 13.660 10.595 -27.482 1.00 93.94 159 SER A O 1
ATOM 1224 N N . GLU A 1 160 ? 13.141 10.457 -25.300 1.00 95.31 160 GLU A N 1
ATOM 1225 C CA . GLU A 1 160 ? 14.493 10.265 -24.771 1.00 95.31 160 GLU A CA 1
ATOM 1226 C C . GLU A 1 160 ? 14.774 8.791 -24.442 1.00 95.31 160 GLU A C 1
ATOM 1228 O O . GLU A 1 160 ? 15.784 8.466 -23.819 1.00 95.31 160 GLU A O 1
ATOM 1233 N N . GLY A 1 161 ? 13.897 7.874 -24.866 1.00 94.00 161 GLY A N 1
ATOM 1234 C CA . GLY A 1 161 ? 14.021 6.451 -24.571 1.00 94.00 161 GLY A CA 1
ATOM 1235 C C . GLY A 1 161 ? 13.745 6.103 -23.106 1.00 94.00 161 GLY A C 1
ATOM 1236 O O . GLY A 1 161 ? 14.007 4.971 -22.700 1.00 94.00 161 GLY A O 1
ATOM 1237 N N . LYS A 1 162 ? 13.224 7.036 -22.309 1.00 96.50 162 LYS A N 1
ATOM 1238 C CA . LYS A 1 162 ? 12.967 6.863 -20.882 1.00 96.50 162 LYS A CA 1
ATOM 1239 C C . LYS A 1 162 ? 11.606 6.215 -20.650 1.00 96.50 162 LYS A C 1
ATOM 1241 O O . LYS A 1 162 ? 10.615 6.558 -21.285 1.00 96.50 162 LYS A O 1
ATOM 1246 N N . ILE A 1 163 ? 11.574 5.253 -19.741 1.00 95.75 163 ILE A N 1
ATOM 1247 C CA . ILE A 1 163 ? 10.374 4.617 -19.210 1.00 95.75 163 ILE A CA 1
ATOM 1248 C C . ILE A 1 163 ? 10.205 5.133 -17.788 1.00 95.75 163 ILE A C 1
ATOM 1250 O O . ILE A 1 163 ? 11.114 4.955 -16.978 1.00 95.75 163 ILE A O 1
ATOM 1254 N N . GLU A 1 164 ? 9.051 5.725 -17.495 1.00 94.94 164 GLU A N 1
ATOM 1255 C CA . GLU A 1 164 ? 8.639 6.122 -16.148 1.00 94.94 164 GLU A CA 1
ATOM 1256 C C . GLU A 1 164 ? 7.284 5.493 -15.841 1.00 94.94 164 GLU A C 1
ATOM 1258 O O . GLU A 1 164 ? 6.314 5.686 -16.575 1.00 94.94 164 GLU A O 1
ATOM 1263 N N . VAL A 1 165 ? 7.225 4.691 -14.784 1.00 94.62 165 VAL A N 1
ATOM 1264 C CA . VAL A 1 165 ? 5.993 4.041 -14.331 1.00 94.62 165 VAL A CA 1
ATOM 1265 C C . VAL A 1 165 ? 6.132 3.691 -12.855 1.00 94.62 165 VAL A C 1
ATOM 1267 O O . VAL A 1 165 ? 7.208 3.303 -12.415 1.00 94.62 165 VAL A O 1
ATOM 1270 N N . ASN A 1 166 ? 5.060 3.804 -12.080 1.00 94.12 166 ASN A N 1
ATOM 1271 C CA . ASN A 1 166 ? 5.059 3.326 -10.702 1.00 94.12 166 ASN A CA 1
ATOM 1272 C C . ASN A 1 166 ? 4.780 1.823 -10.695 1.00 94.12 166 ASN A C 1
ATOM 1274 O O . ASN A 1 166 ? 3.804 1.359 -11.289 1.00 94.12 166 ASN A O 1
ATOM 1278 N N . LEU A 1 167 ? 5.653 1.052 -10.054 1.00 93.19 167 LEU A N 1
ATOM 1279 C CA . LEU A 1 167 ? 5.558 -0.404 -10.013 1.00 93.19 167 LEU A CA 1
ATOM 1280 C C . LEU A 1 167 ? 5.642 -0.890 -8.576 1.00 93.19 167 LEU A C 1
ATOM 1282 O O . LEU A 1 167 ? 6.378 -0.315 -7.780 1.00 93.19 167 LEU A O 1
ATOM 1286 N N . PRO A 1 168 ? 4.980 -1.999 -8.233 1.00 92.50 168 PRO A N 1
ATOM 1287 C CA . PRO A 1 168 ? 5.250 -2.643 -6.963 1.00 92.50 168 PRO A CA 1
ATOM 1288 C C . PRO A 1 168 ? 6.739 -3.019 -6.874 1.00 92.50 168 PRO A C 1
ATOM 1290 O O . PRO A 1 168 ? 7.236 -3.625 -7.833 1.00 92.50 168 PRO A O 1
ATOM 1293 N N . PRO A 1 169 ? 7.435 -2.735 -5.759 1.00 90.88 169 PRO A N 1
ATOM 1294 C CA . PRO A 1 169 ? 8.838 -3.093 -5.585 1.00 90.88 169 PRO A CA 1
ATOM 1295 C C . PRO A 1 169 ? 9.115 -4.566 -5.904 1.00 90.88 169 PRO A C 1
ATOM 1297 O O . PRO A 1 169 ? 8.476 -5.475 -5.356 1.00 90.88 169 PRO A O 1
ATOM 1300 N N . ALA A 1 170 ? 10.022 -4.783 -6.856 1.00 90.12 170 ALA A N 1
ATOM 1301 C CA . ALA A 1 170 ? 10.522 -6.078 -7.306 1.00 90.12 170 ALA A CA 1
ATOM 1302 C C . ALA A 1 170 ? 11.662 -5.878 -8.319 1.00 90.12 170 ALA A C 1
ATOM 1304 O O . ALA A 1 170 ? 11.811 -4.805 -8.904 1.00 90.12 170 ALA A O 1
ATOM 1305 N N . ASP A 1 171 ? 12.401 -6.949 -8.600 1.00 90.31 171 ASP A N 1
ATOM 1306 C CA . ASP A 1 171 ? 13.299 -6.998 -9.750 1.00 90.31 171 ASP A CA 1
ATOM 1307 C C . ASP A 1 171 ? 12.494 -7.292 -11.025 1.00 90.31 171 ASP A C 1
ATOM 1309 O O . ASP A 1 171 ? 11.875 -8.355 -11.155 1.00 90.31 171 ASP A O 1
ATOM 1313 N N . TYR A 1 172 ? 12.505 -6.354 -11.976 1.00 93.50 172 TYR A N 1
ATOM 1314 C CA . TYR A 1 172 ? 11.796 -6.487 -13.250 1.00 93.50 172 TYR A CA 1
ATOM 1315 C C . TYR A 1 172 ? 12.738 -6.858 -14.396 1.00 93.50 172 TYR A C 1
ATOM 1317 O O . TYR A 1 172 ? 13.761 -6.216 -14.628 1.00 93.50 172 TYR A O 1
ATOM 1325 N N . LEU A 1 173 ? 12.333 -7.852 -15.185 1.00 94.62 173 LEU A N 1
ATOM 1326 C CA . LEU A 1 173 ? 12.870 -8.093 -16.518 1.00 94.62 173 LEU A CA 1
ATOM 1327 C C . LEU A 1 173 ? 12.153 -7.183 -17.520 1.00 94.62 173 LEU A C 1
ATOM 1329 O O . LEU A 1 173 ? 10.923 -7.193 -17.600 1.00 94.62 173 LEU A O 1
ATOM 1333 N N . ILE A 1 174 ? 12.927 -6.450 -18.320 1.00 94.94 174 ILE A N 1
ATOM 1334 C CA . ILE A 1 174 ? 12.412 -5.621 -19.412 1.00 94.94 174 ILE A CA 1
ATOM 1335 C C . ILE A 1 174 ? 12.505 -6.407 -20.720 1.00 94.94 174 ILE A C 1
ATOM 1337 O O . ILE A 1 174 ? 13.590 -6.766 -21.172 1.00 94.94 174 ILE A O 1
ATOM 1341 N N . GLU A 1 175 ? 11.364 -6.647 -21.355 1.00 94.69 175 GLU A N 1
ATOM 1342 C CA . GLU A 1 175 ? 11.274 -7.243 -22.686 1.00 94.69 175 GLU A CA 1
ATOM 1343 C C . GLU A 1 175 ? 10.803 -6.190 -23.692 1.00 94.69 175 GLU A C 1
ATOM 1345 O O . GLU A 1 175 ? 9.713 -5.629 -23.567 1.00 94.69 175 GLU A O 1
ATOM 1350 N N . VAL A 1 176 ? 11.617 -5.922 -24.712 1.00 93.44 176 VAL A N 1
ATOM 1351 C CA . VAL A 1 176 ? 11.274 -4.977 -25.780 1.00 93.44 176 VAL A CA 1
ATOM 1352 C C . VAL A 1 176 ? 10.348 -5.661 -26.785 1.00 93.44 176 VAL A C 1
ATOM 1354 O O . VAL A 1 176 ? 10.729 -6.640 -27.419 1.00 93.44 176 VAL A O 1
ATOM 1357 N N . LEU A 1 177 ? 9.135 -5.128 -26.955 1.00 92.69 177 LEU A N 1
ATOM 1358 C CA . LEU A 1 177 ? 8.117 -5.674 -27.863 1.00 92.69 177 LEU A CA 1
ATOM 1359 C C . LEU A 1 177 ? 8.166 -5.058 -29.271 1.00 92.69 177 LEU A C 1
ATOM 1361 O O . LEU A 1 177 ? 7.505 -5.554 -30.184 1.00 92.69 177 LEU A O 1
ATOM 1365 N N . GLY A 1 178 ? 8.934 -3.980 -29.450 1.00 86.81 178 GLY A N 1
ATOM 1366 C CA . GLY A 1 178 ? 9.053 -3.234 -30.702 1.00 86.81 178 GLY A CA 1
ATOM 1367 C C . GLY A 1 178 ? 8.295 -1.899 -30.688 1.00 86.81 178 GLY A C 1
ATOM 1368 O O . GLY A 1 178 ? 7.812 -1.469 -29.638 1.00 86.81 178 GLY A O 1
ATOM 1369 N N . PRO A 1 179 ? 8.220 -1.201 -31.834 1.00 85.31 179 PRO A N 1
ATOM 1370 C CA . PRO A 1 179 ? 7.586 0.112 -31.918 1.00 85.31 179 PRO A CA 1
ATOM 1371 C C . PRO A 1 179 ? 6.072 0.028 -31.688 1.00 85.31 179 PRO A C 1
ATOM 1373 O O . PRO A 1 179 ? 5.432 -0.978 -32.016 1.00 85.31 179 PRO A O 1
ATOM 1376 N N . MET A 1 180 ? 5.483 1.103 -31.159 1.00 74.19 180 MET A N 1
ATOM 1377 C CA . MET A 1 180 ? 4.026 1.243 -31.124 1.00 74.19 180 MET A CA 1
ATOM 1378 C C . MET A 1 180 ? 3.511 1.268 -32.575 1.00 74.19 180 MET A C 1
ATOM 1380 O O . MET A 1 180 ? 3.914 2.122 -33.361 1.00 74.19 180 MET A O 1
ATOM 1384 N N . LYS A 1 181 ? 2.676 0.296 -32.967 1.00 62.31 181 LYS A N 1
ATOM 1385 C CA . LYS A 1 181 ? 2.042 0.323 -34.293 1.00 62.31 181 LYS A CA 1
ATOM 1386 C C . LYS A 1 181 ? 1.091 1.524 -34.343 1.00 62.31 181 LYS A C 1
ATOM 1388 O O . LYS A 1 181 ? 0.181 1.583 -33.519 1.00 62.31 181 LYS A O 1
ATOM 1393 N N . SER A 1 182 ? 1.348 2.447 -35.271 1.00 56.12 182 SER A N 1
ATOM 1394 C CA . SER A 1 182 ? 0.436 3.528 -35.673 1.00 56.12 182 SER A CA 1
ATOM 1395 C C . SER A 1 182 ? -0.870 2.984 -36.233 1.00 56.12 182 SER A C 1
ATOM 1397 O O . SER A 1 182 ? -0.768 1.979 -36.980 1.00 56.12 182 SER A O 1
#

Foldseek 3Di:
DDDPDDDDWDKDKAAKDKAFPPDDQPDDGPPDAAAAQTKIKIKIAIGPDDFFFKKKKFKDDPVPPVDHGPDIDIFTQHDPRSMTMDIDHHHCVVCVVPDPWQKMKMWIDTDPDIHIHDIGGYWYKDKDFDADPVRQTDAQWWKWWDFPPDDIDIFGQHPRRMTIDTGTDGDIDIDTPGHDDD

Sequence (182 aa):
MQGSNFRVEVAYVAPPRVTLAPAQPGENPPTGDLLVGEPLMIETDVLGHPVGESVEFMIFEPCKLHESPIHSATGTTEEETRGVAIEWTYDHAANKDKVTSTRFVCVARVGTLTSISEPFEILEPFTHTLQNSEGKPLPNLRVKLRAPRRNDITAVSDSEGKIEVNLPPADYLIEVLGPMKS

Secondary structure (DSSP, 8-state):
--------PPPEEPPPEEEESS--TTSPPP-S-EETTSEEEEEEEEESS-TT-EEEEEEE-GGGTTS--SEEEEEE--TTT-EEEEEEE--HHHHTTT-S-SEEEEEEEETTEEEEPPPEEEEEEEEEE-B-TTS-B-TTEEEEEE-TTS--EEEE--TTSEEEEEE-SSPPEEEEEEEPP-

pLDDT: mean 88.19, std 11.9, range [47.53, 98.25]